Protein AF-A0A7X3ZA97-F1 (afdb_monomer)

Radius of gyration: 34.45 Å; Cα contacts (8 Å, |Δi|>4): 112; chains: 1; bounding box: 88×49×76 Å

Mean predicted aligned error: 18.43 Å

Foldseek 3Di:
DDDDDDDDDDDDDDDDDDPPDPPPPPPPPPPPVDPVCPCVPDDDDDDDPDPDPPPPPPDPDPDDDDPPLPDQLQQAADAEQVVLVHDQAPAAAAALVVLLVVLLPDPQCPPPDPVVVVNLLCVLRYGHNGYNCSSPDCSNSVSSVVSCVSVVNDD

Structure (mmCIF, N/CA/C/O backbone):
data_AF-A0A7X3ZA97-F1
#
_entry.id   AF-A0A7X3ZA97-F1
#
loop_
_atom_site.group_PDB
_atom_site.id
_atom_site.type_symbol
_atom_site.label_atom_id
_atom_site.label_alt_id
_atom_site.label_comp_id
_atom_site.label_asym_id
_atom_site.label_entity_id
_atom_site.label_seq_id
_atom_site.pdbx_PDB_ins_code
_atom_site.Cartn_x
_atom_site.Cartn_y
_atom_site.Cartn_z
_atom_site.occupanc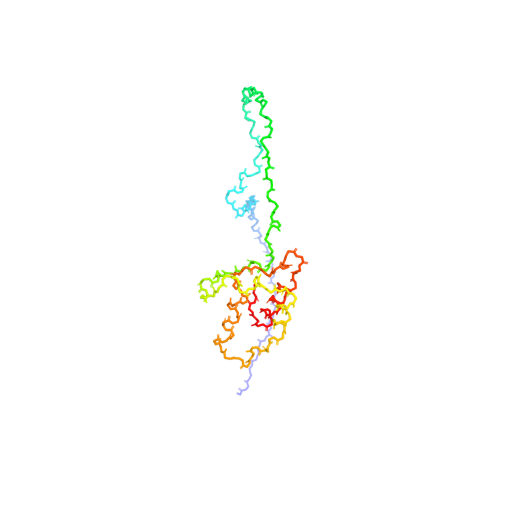y
_atom_site.B_iso_or_equiv
_atom_site.auth_seq_id
_atom_site.auth_comp_id
_atom_site.auth_asym_id
_atom_site.auth_atom_id
_atom_site.pdbx_PDB_model_num
ATOM 1 N N . MET A 1 1 ? -71.792 -23.989 12.583 1.00 36.97 1 MET A N 1
ATOM 2 C CA . MET A 1 1 ? -72.538 -25.248 12.773 1.00 36.97 1 MET A CA 1
ATOM 3 C C . MET A 1 1 ? -72.832 -25.825 11.391 1.00 36.97 1 MET A C 1
ATOM 5 O O . MET A 1 1 ? -73.503 -25.159 10.625 1.00 36.97 1 MET A O 1
ATOM 9 N N . ALA A 1 2 ? -72.214 -26.975 11.093 1.00 36.38 2 ALA A N 1
ATOM 10 C CA . ALA A 1 2 ? -72.459 -27.941 10.005 1.00 36.38 2 ALA A CA 1
ATOM 11 C C . ALA A 1 2 ? -72.534 -27.490 8.517 1.00 36.38 2 ALA A C 1
ATOM 13 O O . ALA A 1 2 ? -73.544 -26.994 8.039 1.00 36.38 2 ALA A O 1
ATOM 14 N N . ALA A 1 3 ? -71.425 -27.770 7.818 1.00 40.03 3 ALA A N 1
ATOM 15 C CA . ALA A 1 3 ? -71.245 -28.394 6.494 1.00 40.03 3 ALA A CA 1
ATOM 16 C C . ALA A 1 3 ? -72.398 -28.481 5.466 1.00 40.03 3 ALA A C 1
ATOM 18 O O . ALA A 1 3 ? -73.453 -29.036 5.749 1.00 40.03 3 ALA A O 1
ATOM 19 N N . SER A 1 4 ? -72.074 -28.182 4.199 1.00 37.44 4 SER A N 1
ATOM 20 C CA . SER A 1 4 ? -72.350 -29.115 3.093 1.00 37.44 4 SER A CA 1
ATOM 21 C C . SER A 1 4 ? -71.433 -28.843 1.895 1.00 37.44 4 SER A C 1
ATOM 23 O O . SER A 1 4 ? -71.365 -27.730 1.378 1.00 37.44 4 SER A O 1
ATOM 25 N N . SER A 1 5 ? -70.690 -29.867 1.495 1.00 40.91 5 SER A N 1
ATOM 26 C CA . SER A 1 5 ? -69.798 -29.927 0.341 1.00 40.91 5 SER A CA 1
ATOM 27 C C . SER A 1 5 ? -70.496 -30.644 -0.817 1.00 40.91 5 SER A C 1
ATOM 29 O O . SER A 1 5 ? -71.177 -31.643 -0.609 1.00 40.91 5 SER A O 1
ATOM 31 N N . ALA A 1 6 ? -70.270 -30.193 -2.052 1.00 45.94 6 ALA A N 1
ATOM 32 C CA . ALA A 1 6 ? -70.580 -30.982 -3.241 1.00 45.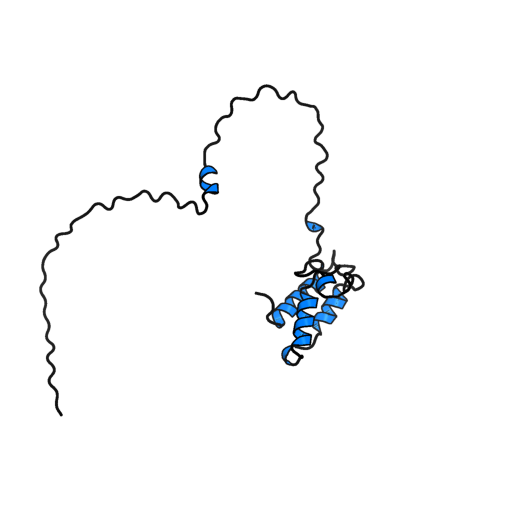94 6 ALA A CA 1
ATOM 33 C C . ALA A 1 6 ? -69.467 -30.817 -4.282 1.00 45.94 6 ALA A C 1
ATOM 35 O O . ALA A 1 6 ? -69.255 -29.742 -4.838 1.00 45.94 6 ALA A O 1
ATOM 36 N N . PHE A 1 7 ? -68.741 -31.908 -4.513 1.00 45.84 7 PHE A N 1
ATOM 37 C CA . PHE A 1 7 ? -67.692 -32.065 -5.512 1.00 45.84 7 PHE A CA 1
ATOM 38 C C . PHE A 1 7 ? -68.083 -33.262 -6.387 1.00 45.84 7 PHE A C 1
ATOM 40 O O . PHE A 1 7 ? -68.127 -34.374 -5.872 1.00 45.84 7 PHE A O 1
ATOM 47 N N . MET A 1 8 ? -68.373 -33.061 -7.677 1.00 37.06 8 MET A N 1
ATOM 48 C CA . MET A 1 8 ? -68.452 -34.119 -8.709 1.00 37.06 8 MET A CA 1
ATOM 49 C C . MET A 1 8 ? -68.597 -33.420 -10.081 1.00 37.06 8 MET A C 1
ATOM 51 O O . MET A 1 8 ? -69.624 -32.809 -10.343 1.00 37.06 8 MET A O 1
ATOM 55 N N . LYS A 1 9 ? -67.521 -33.159 -10.834 1.00 40.62 9 LYS A N 1
ATOM 56 C CA . LYS A 1 9 ? -66.803 -34.010 -11.812 1.00 40.62 9 LYS A CA 1
ATOM 57 C C . LYS A 1 9 ? -67.593 -34.424 -13.073 1.00 40.62 9 LYS A C 1
ATOM 59 O O . LYS A 1 9 ? -68.712 -34.904 -12.977 1.00 40.62 9 LYS A O 1
ATOM 64 N N . LEU A 1 10 ? -66.832 -34.402 -14.182 1.00 44.69 10 LEU A N 1
ATOM 65 C CA . LEU A 1 10 ? -66.964 -35.049 -15.507 1.00 44.69 10 LEU A CA 1
ATOM 66 C C . LEU A 1 10 ? -67.571 -34.186 -16.632 1.00 44.69 10 LEU A C 1
ATOM 68 O O . LEU A 1 10 ? -68.754 -33.890 -16.615 1.00 44.69 10 LEU A O 1
ATOM 72 N N . ALA A 1 11 ? -66.788 -33.621 -17.562 1.00 45.78 11 ALA A N 1
ATOM 73 C CA . ALA A 1 11 ? -65.852 -34.189 -18.562 1.00 45.78 11 ALA A CA 1
ATOM 74 C C . ALA A 1 11 ? -66.540 -34.680 -19.850 1.00 45.78 11 ALA A C 1
ATOM 76 O O . ALA A 1 11 ? -67.370 -35.583 -19.786 1.00 45.78 11 ALA A O 1
ATOM 77 N N . ARG A 1 12 ? -66.111 -34.092 -20.987 1.00 47.72 12 ARG A N 1
ATOM 78 C CA . ARG A 1 12 ? -66.198 -34.488 -22.422 1.00 47.72 12 ARG A CA 1
ATOM 79 C C . ARG A 1 12 ? -66.337 -33.184 -23.235 1.00 47.72 12 ARG A C 1
ATOM 81 O O . ARG A 1 12 ? -67.327 -32.498 -23.061 1.00 47.72 12 ARG A O 1
ATOM 88 N N . GLY A 1 13 ? -65.409 -32.678 -24.045 1.00 45.53 13 GLY A N 1
ATOM 89 C CA . GLY A 1 13 ? -64.349 -33.283 -24.846 1.00 45.53 13 GLY A CA 1
ATOM 90 C C . GLY A 1 13 ? -64.824 -33.424 -26.296 1.00 45.53 13 GLY A C 1
ATOM 91 O O . GLY A 1 13 ? -65.489 -34.418 -26.549 1.00 45.53 13 GLY A O 1
ATOM 92 N N . LEU A 1 14 ? -64.497 -32.478 -27.204 1.00 53.69 14 LEU A N 1
ATOM 93 C CA . LEU A 1 14 ? -64.184 -32.749 -28.627 1.00 53.69 14 LEU A CA 1
ATOM 94 C C . LEU A 1 14 ? -63.703 -31.508 -29.433 1.00 53.69 14 LEU A C 1
ATOM 96 O O . LEU A 1 14 ? -64.350 -30.470 -29.435 1.00 53.69 14 LEU A O 1
ATOM 100 N N . PHE A 1 15 ? -62.604 -31.729 -30.165 1.00 54.91 15 PHE A N 1
ATOM 101 C CA . PHE A 1 15 ? -62.151 -31.178 -31.460 1.00 54.91 15 PHE A CA 1
ATOM 102 C C . PHE A 1 15 ? -61.791 -29.692 -31.693 1.00 54.91 15 PHE A C 1
ATOM 104 O O . PHE A 1 15 ? -62.606 -28.842 -32.028 1.00 54.91 15 PHE A O 1
ATOM 111 N N . VAL A 1 16 ? -60.470 -29.484 -31.652 1.00 53.53 16 VAL A N 1
ATOM 112 C CA . VAL A 1 16 ? -59.574 -28.743 -32.563 1.00 53.53 16 VAL A CA 1
ATOM 113 C C . VAL A 1 16 ? -60.185 -28.152 -33.849 1.00 53.53 16 VAL A C 1
ATOM 115 O O . VAL A 1 16 ? -60.616 -28.883 -34.737 1.00 53.53 16 VAL A O 1
ATOM 118 N N . ALA A 1 17 ? -59.991 -26.842 -34.025 1.00 54.25 17 ALA A N 1
ATOM 119 C CA . ALA A 1 17 ? -59.641 -26.242 -35.313 1.00 54.25 17 ALA A CA 1
ATOM 120 C C . ALA A 1 17 ? -58.426 -25.323 -35.096 1.00 54.25 17 ALA A C 1
ATOM 122 O O . ALA A 1 17 ? -58.546 -24.163 -34.706 1.00 54.25 17 ALA A O 1
ATOM 123 N N . GLN A 1 18 ? -57.237 -25.900 -35.278 1.00 56.81 18 GLN A N 1
ATOM 124 C CA . GLN A 1 18 ? -55.971 -25.180 -35.372 1.00 56.81 18 GLN A CA 1
ATOM 125 C C . GLN A 1 18 ? -56.022 -24.264 -36.597 1.00 56.81 18 GLN A C 1
ATOM 127 O O . GLN A 1 18 ? -55.948 -24.737 -37.729 1.00 56.81 18 GLN A O 1
ATOM 132 N N . PHE A 1 19 ? -56.100 -22.953 -36.382 1.00 57.94 19 PHE A N 1
ATOM 133 C CA . PHE A 1 19 ? -55.626 -22.011 -37.387 1.00 57.94 19 PHE A CA 1
ATOM 134 C C . PHE A 1 19 ? -54.097 -21.989 -37.310 1.00 57.94 19 PHE A C 1
ATOM 136 O O . PHE A 1 19 ? -53.505 -21.320 -36.465 1.00 57.94 19 PHE A O 1
ATOM 143 N N . LEU A 1 20 ? -53.466 -22.777 -38.182 1.00 57.53 20 LEU A N 1
ATOM 144 C CA . LEU A 1 20 ? -52.064 -22.626 -38.561 1.00 57.53 20 LEU A CA 1
ATOM 145 C C . LEU A 1 20 ? -51.917 -21.287 -39.292 1.00 57.53 20 LEU A C 1
ATOM 147 O O . LEU A 1 20 ? -52.031 -21.211 -40.512 1.00 57.53 20 LEU A O 1
ATOM 151 N N . LEU A 1 21 ? -51.689 -20.217 -38.535 1.00 61.28 21 LEU A N 1
ATOM 152 C CA . LEU A 1 21 ? -51.039 -19.036 -39.084 1.00 61.28 21 LEU A CA 1
ATOM 153 C C . LEU A 1 21 ? -49.572 -19.423 -39.309 1.00 61.28 21 LEU A C 1
ATOM 155 O O . LEU A 1 21 ? -48.922 -19.851 -38.351 1.00 61.28 21 LEU A O 1
ATOM 159 N N . PRO A 1 22 ? -49.034 -19.327 -40.536 1.00 55.38 22 PRO A N 1
ATOM 160 C CA . PRO A 1 22 ? -47.604 -19.472 -40.723 1.00 55.38 22 PRO A CA 1
ATOM 161 C C . PRO A 1 22 ? -46.943 -18.362 -39.909 1.00 55.38 22 PRO A C 1
ATOM 163 O O . PRO A 1 22 ? -47.140 -17.178 -40.184 1.00 55.38 22 PRO A O 1
ATOM 166 N N . ALA A 1 23 ? -46.192 -18.744 -38.876 1.00 62.47 23 ALA A N 1
ATOM 167 C CA . ALA A 1 23 ? -45.226 -17.844 -38.280 1.00 62.47 23 ALA A CA 1
ATOM 168 C C . ALA A 1 23 ? -44.299 -17.431 -39.423 1.00 62.47 23 ALA A C 1
ATOM 170 O O . ALA A 1 23 ? -43.570 -18.263 -39.966 1.00 62.47 23 ALA A O 1
ATOM 171 N N . ALA A 1 24 ? -44.392 -16.174 -39.852 1.00 58.53 24 ALA A N 1
ATOM 172 C CA . ALA A 1 24 ? -43.340 -15.588 -40.649 1.00 58.53 24 ALA A CA 1
ATOM 173 C C . ALA A 1 24 ? -42.091 -15.670 -39.772 1.00 58.53 24 ALA A C 1
ATOM 175 O O . ALA A 1 24 ? -41.973 -14.958 -38.776 1.00 58.53 24 ALA A O 1
ATOM 176 N N . TRP A 1 25 ? -41.208 -16.611 -40.094 1.00 53.22 25 TRP A N 1
ATOM 177 C CA . TRP A 1 25 ? -39.852 -16.608 -39.585 1.00 53.22 25 TRP A CA 1
ATOM 178 C C . TRP A 1 25 ? -39.224 -15.350 -40.170 1.00 53.22 25 TRP A C 1
ATOM 180 O O . TRP A 1 25 ? -38.737 -15.353 -41.299 1.00 53.22 25 TRP A O 1
ATOM 190 N N . ALA A 1 26 ? -39.317 -14.243 -39.434 1.00 58.78 26 ALA A N 1
ATOM 191 C CA . ALA A 1 26 ? -38.356 -13.176 -39.599 1.00 58.78 26 ALA A CA 1
ATOM 192 C C . ALA A 1 26 ? -37.004 -13.856 -39.395 1.00 58.78 26 ALA A C 1
ATOM 194 O O . ALA A 1 26 ? -36.760 -14.447 -38.343 1.00 58.78 26 ALA A O 1
ATOM 195 N N . SER A 1 27 ? -36.195 -13.897 -40.450 1.00 58.78 27 SER A N 1
ATOM 196 C CA . SER A 1 27 ? -34.816 -14.343 -40.353 1.00 58.78 27 SER A CA 1
ATOM 197 C C . SER A 1 27 ? -34.184 -13.566 -39.208 1.00 58.78 27 SER A C 1
ATOM 199 O O . SER A 1 27 ? -34.107 -12.339 -39.280 1.00 58.78 27 SER A O 1
ATOM 201 N N . ASP A 1 28 ? -33.817 -14.291 -38.157 1.00 58.88 28 ASP A N 1
ATOM 202 C CA . ASP A 1 28 ? -33.084 -13.807 -36.998 1.00 58.88 28 ASP A CA 1
ATOM 203 C C . ASP A 1 28 ? -31.715 -13.343 -37.504 1.00 58.88 28 ASP A C 1
ATOM 205 O O . ASP A 1 28 ? -30.745 -14.100 -37.567 1.00 58.88 28 ASP A O 1
ATOM 209 N N . GLN A 1 29 ? -31.675 -12.122 -38.038 1.00 61.88 29 GLN A N 1
ATOM 210 C CA . GLN A 1 29 ? -30.424 -11.466 -38.352 1.00 61.88 29 GLN A CA 1
ATOM 211 C C . GLN A 1 29 ? -29.710 -11.353 -37.007 1.00 61.88 29 GLN A C 1
ATOM 213 O O . GLN A 1 29 ? -30.324 -10.835 -36.069 1.00 61.88 29 GLN A O 1
ATOM 218 N N . PRO A 1 30 ? -28.478 -11.882 -36.868 1.00 66.00 30 PRO A N 1
ATOM 219 C CA . PRO A 1 30 ? -27.805 -11.877 -35.583 1.00 66.00 30 PRO A CA 1
ATOM 220 C C . PRO A 1 30 ? -27.822 -10.443 -35.072 1.00 66.00 30 PRO A C 1
ATOM 222 O O . PRO A 1 30 ? -27.420 -9.529 -35.795 1.00 66.00 30 PRO A O 1
ATOM 225 N N . LEU A 1 31 ? -28.348 -10.249 -33.861 1.00 62.06 31 LEU A N 1
ATOM 226 C CA . LEU A 1 31 ? -28.254 -8.981 -33.156 1.00 62.06 31 LEU A CA 1
ATOM 227 C C . LEU A 1 31 ? -26.760 -8.720 -32.960 1.00 62.06 31 LEU A C 1
ATOM 229 O O . LEU A 1 31 ? -26.169 -9.170 -31.978 1.00 62.06 31 LEU A O 1
ATOM 233 N N . SER A 1 32 ? -26.123 -8.064 -33.932 1.00 67.38 32 SER A N 1
ATOM 234 C CA . SER A 1 32 ? -24.786 -7.514 -33.769 1.00 67.38 32 SER A CA 1
ATOM 235 C C . SER A 1 32 ? -24.891 -6.606 -32.560 1.00 67.38 32 SER A C 1
ATOM 237 O O . SER A 1 32 ? -25.524 -5.558 -32.624 1.00 67.38 32 SER A O 1
ATOM 239 N N . ALA A 1 33 ? -24.333 -7.048 -31.432 1.00 63.25 33 ALA A N 1
ATOM 240 C CA . ALA A 1 33 ? -24.510 -6.394 -30.140 1.00 63.25 33 ALA A CA 1
ATOM 241 C C . ALA A 1 33 ? -23.987 -4.946 -30.125 1.00 63.25 33 ALA A C 1
ATOM 243 O O . ALA A 1 33 ? -24.168 -4.243 -29.134 1.00 63.25 33 ALA A O 1
ATOM 244 N N . ILE A 1 34 ? -23.334 -4.497 -31.207 1.00 67.19 34 ILE A N 1
ATOM 245 C CA . ILE A 1 34 ? -22.889 -3.125 -31.388 1.00 67.19 34 ILE A CA 1
ATOM 246 C C . ILE A 1 34 ? -22.917 -2.739 -32.877 1.00 67.19 34 ILE A C 1
ATOM 248 O O . ILE A 1 34 ? -22.354 -3.448 -33.714 1.00 67.19 34 ILE A O 1
ATOM 252 N N . ASP A 1 35 ? -23.511 -1.582 -33.195 1.00 66.00 35 ASP A N 1
ATOM 253 C CA . ASP A 1 35 ? -23.710 -1.082 -34.569 1.00 66.00 35 ASP A CA 1
ATOM 254 C C .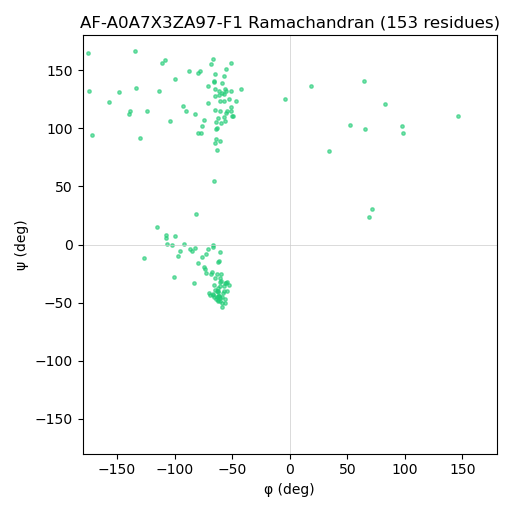 ASP A 1 35 ? -22.415 -0.993 -35.394 1.00 66.00 35 ASP A C 1
ATOM 256 O O . ASP A 1 35 ? -22.425 -1.231 -36.603 1.00 66.00 35 ASP A O 1
ATOM 260 N N . TRP A 1 36 ? -21.280 -0.691 -34.755 1.00 71.88 36 TRP A N 1
ATOM 261 C CA . TRP A 1 36 ? -19.994 -0.546 -35.444 1.00 71.88 36 TRP A CA 1
ATOM 262 C C . TRP A 1 36 ? -19.381 -1.881 -35.895 1.00 71.88 36 TRP A C 1
ATOM 264 O O . TRP A 1 36 ? -18.576 -1.886 -36.825 1.00 71.88 36 TRP A O 1
ATOM 274 N N . LEU A 1 37 ? -19.777 -3.011 -35.292 1.00 66.06 37 LEU A N 1
ATOM 275 C CA . LEU A 1 37 ? -19.267 -4.339 -35.659 1.00 66.06 37 LEU A CA 1
ATOM 276 C C . LEU A 1 37 ? -19.950 -4.910 -36.910 1.00 66.06 37 LEU A C 1
ATOM 278 O O . LEU A 1 37 ? -19.455 -5.855 -37.523 1.00 66.06 37 LEU A O 1
ATOM 282 N N . SER A 1 38 ? -21.088 -4.335 -37.306 1.00 67.81 38 SER A N 1
ATOM 283 C CA . SER A 1 38 ? -21.904 -4.824 -38.421 1.00 67.81 38 SER A CA 1
ATOM 284 C C . SER A 1 38 ? -21.179 -4.772 -39.769 1.00 67.81 38 SER A C 1
ATOM 286 O O . SER A 1 38 ? -21.471 -5.572 -40.652 1.00 67.81 38 SER A O 1
ATOM 288 N N . ASN A 1 39 ? -20.193 -3.881 -39.916 1.00 65.62 39 ASN A N 1
ATOM 289 C CA . ASN A 1 39 ? -19.405 -3.739 -41.143 1.00 65.62 39 ASN A CA 1
ATOM 290 C C . ASN A 1 39 ? -18.085 -4.530 -41.120 1.00 65.62 39 ASN A C 1
ATOM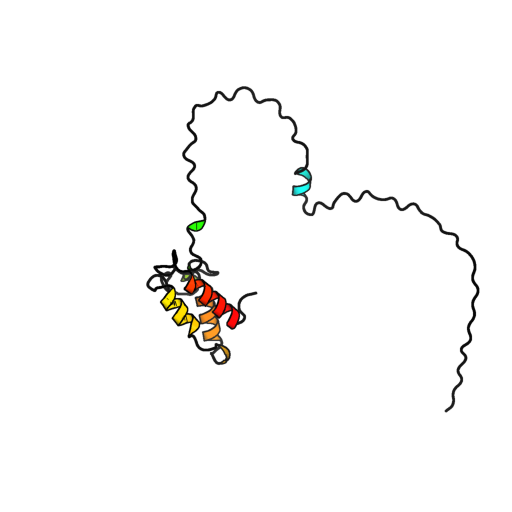 292 O O . ASN A 1 39 ? -17.389 -4.581 -42.130 1.00 65.62 39 ASN A O 1
ATOM 296 N N . SER A 1 40 ? -17.726 -5.163 -39.997 1.00 65.31 40 SER A N 1
ATOM 297 C CA . SER A 1 40 ? -16.427 -5.835 -39.829 1.00 65.31 40 SER A CA 1
ATOM 298 C C . SER A 1 40 ? -16.320 -7.186 -40.545 1.00 65.31 40 SER A C 1
ATOM 300 O O . SER A 1 40 ? -15.226 -7.731 -40.644 1.00 65.31 40 SER A O 1
ATOM 302 N N . VAL A 1 41 ? -17.435 -7.728 -41.049 1.00 65.50 41 VAL A N 1
ATOM 303 C CA . VAL A 1 41 ? -17.484 -9.020 -41.765 1.00 65.50 41 VAL A CA 1
ATOM 304 C C . VAL A 1 41 ? -17.706 -8.842 -43.273 1.00 65.50 41 VAL A C 1
ATOM 306 O O . VAL A 1 41 ? -17.890 -9.820 -43.997 1.00 65.50 41 VAL A O 1
ATOM 309 N N . ALA A 1 42 ? -17.710 -7.601 -43.770 1.00 71.38 42 ALA A N 1
ATOM 310 C CA . ALA A 1 42 ? -17.802 -7.356 -45.201 1.00 71.38 42 ALA A CA 1
ATOM 311 C C . ALA A 1 42 ? -16.539 -7.900 -45.901 1.00 71.38 42 ALA A C 1
ATOM 313 O O . ALA A 1 42 ? -15.427 -7.652 -45.427 1.00 71.38 42 ALA A O 1
ATOM 314 N N . PRO A 1 43 ? -16.676 -8.640 -47.017 1.00 69.81 43 PRO A N 1
ATOM 315 C CA . PRO A 1 43 ? -15.521 -9.040 -47.807 1.00 69.81 43 PRO A CA 1
ATOM 316 C C . PRO A 1 43 ? -14.773 -7.780 -48.270 1.00 69.81 43 PRO A C 1
ATOM 318 O O . PRO A 1 43 ? -15.427 -6.800 -48.644 1.00 69.81 43 PRO A O 1
ATOM 321 N N . PRO A 1 44 ? -13.428 -7.777 -48.243 1.00 67.19 44 PRO A N 1
ATOM 322 C CA . PRO A 1 44 ? -12.653 -6.604 -48.618 1.00 67.19 44 PRO A CA 1
ATOM 323 C C . PRO A 1 44 ? -13.029 -6.186 -50.041 1.00 67.19 44 PRO A C 1
ATOM 325 O O . PRO A 1 44 ? -12.952 -6.987 -50.976 1.00 67.19 44 PRO A O 1
ATOM 328 N N . GLN A 1 45 ? -13.470 -4.938 -50.206 1.00 68.69 45 GLN A N 1
ATOM 329 C CA . GLN A 1 45 ? -13.651 -4.370 -51.536 1.00 68.69 45 GLN A CA 1
ATOM 330 C C . GLN A 1 45 ? -12.272 -4.270 -52.187 1.00 68.69 45 GLN A C 1
ATOM 332 O O . GLN A 1 45 ? -11.340 -3.733 -51.592 1.00 68.69 45 GLN A O 1
ATOM 337 N N . ALA A 1 46 ? -12.134 -4.812 -53.397 1.00 67.56 46 ALA A N 1
ATOM 338 C CA . ALA A 1 46 ? -10.915 -4.652 -54.173 1.00 67.56 46 ALA A CA 1
ATOM 339 C C . ALA A 1 46 ? -10.748 -3.165 -54.513 1.00 67.56 46 ALA A C 1
ATOM 341 O O . ALA A 1 46 ? -11.471 -2.630 -55.356 1.00 67.56 46 ALA A O 1
ATOM 342 N N . GLU A 1 47 ? -9.823 -2.491 -53.832 1.00 69.81 47 GLU A N 1
ATOM 343 C CA . GLU A 1 47 ? -9.399 -1.156 -54.230 1.00 69.81 47 GLU A CA 1
ATOM 344 C C . GLU A 1 47 ? -8.676 -1.240 -55.584 1.00 69.81 47 GLU A C 1
ATOM 346 O O . GLU A 1 47 ? -7.931 -2.197 -55.830 1.00 69.81 47 GLU A O 1
ATOM 351 N N . PRO A 1 48 ? -8.885 -0.276 -56.498 1.00 63.62 48 PRO A N 1
ATOM 352 C CA . PRO A 1 48 ? -8.069 -0.192 -57.698 1.00 63.62 48 PRO A CA 1
ATOM 353 C C . PRO A 1 48 ? -6.608 -0.037 -57.273 1.00 63.62 48 PRO A C 1
ATOM 355 O O . PRO A 1 48 ? -6.302 0.804 -56.430 1.00 63.62 48 PRO A O 1
ATOM 358 N N . ALA A 1 49 ? -5.725 -0.860 -57.848 1.00 65.56 49 ALA A N 1
ATOM 359 C CA . ALA A 1 49 ? -4.301 -0.842 -57.541 1.00 65.56 49 ALA A CA 1
ATOM 360 C C . ALA A 1 49 ? -3.774 0.597 -57.629 1.00 65.56 49 ALA A C 1
ATOM 362 O O . ALA A 1 49 ? -3.724 1.189 -58.710 1.00 65.56 49 ALA A O 1
ATOM 363 N N . GLN A 1 50 ? -3.428 1.177 -56.480 1.00 59.34 50 GLN A N 1
ATOM 364 C CA . GLN A 1 50 ? -2.725 2.446 -56.455 1.00 59.34 50 GLN A CA 1
ATOM 365 C C . GLN A 1 50 ? -1.361 2.211 -57.098 1.00 59.34 50 GLN A C 1
ATOM 367 O O . GLN A 1 50 ? -0.566 1.396 -56.632 1.00 59.34 50 GLN A O 1
ATOM 372 N N . ASN A 1 51 ? -1.155 2.885 -58.227 1.00 57.38 51 ASN A N 1
ATOM 373 C CA . ASN A 1 51 ? 0.048 2.785 -59.034 1.00 57.38 51 ASN A CA 1
ATOM 374 C C . ASN A 1 51 ? 1.300 3.083 -58.197 1.00 57.38 51 ASN A C 1
ATOM 376 O O . ASN A 1 51 ? 1.347 4.087 -57.488 1.00 57.38 51 ASN A O 1
ATOM 380 N N . ASP A 1 52 ? 2.289 2.202 -58.341 1.00 57.84 52 ASP A N 1
ATOM 381 C CA . ASP A 1 52 ? 3.715 2.377 -58.075 1.00 57.84 52 ASP A CA 1
ATOM 382 C C . ASP A 1 52 ? 4.080 3.299 -56.907 1.00 57.84 52 ASP A C 1
ATOM 384 O O . ASP A 1 52 ? 4.571 4.420 -57.074 1.00 57.84 52 ASP A O 1
ATOM 388 N N . VAL A 1 53 ? 3.995 2.755 -55.692 1.00 54.50 53 VAL A N 1
ATOM 389 C CA . VAL A 1 53 ? 4.970 3.144 -54.674 1.00 54.50 53 VAL A CA 1
ATOM 390 C C . VAL A 1 53 ? 6.343 2.702 -55.174 1.00 54.50 53 VAL A C 1
ATOM 392 O O . VAL A 1 53 ? 6.716 1.534 -55.093 1.00 54.50 53 VAL A O 1
ATOM 395 N N . THR A 1 54 ? 7.111 3.650 -55.720 1.00 58.88 54 THR A N 1
ATOM 396 C CA . THR A 1 54 ? 8.569 3.500 -55.804 1.00 58.88 54 THR A CA 1
ATOM 397 C C . THR A 1 54 ? 9.016 3.025 -54.424 1.00 58.88 54 THR A C 1
ATOM 399 O O . THR A 1 54 ? 8.671 3.704 -53.452 1.00 58.88 54 THR A O 1
ATOM 402 N N . PRO A 1 55 ? 9.715 1.883 -54.283 1.00 54.12 55 PRO A N 1
ATOM 403 C CA . PRO A 1 55 ? 10.202 1.484 -52.981 1.00 54.12 55 PRO A CA 1
ATOM 404 C C . PRO A 1 55 ? 11.206 2.556 -52.577 1.00 54.12 55 PRO A C 1
ATOM 406 O O . PRO A 1 55 ? 12.347 2.565 -53.038 1.00 54.12 55 PRO A O 1
ATOM 409 N N . LEU A 1 56 ? 10.777 3.509 -51.744 1.00 57.44 56 LEU A N 1
ATOM 410 C CA . LEU A 1 56 ? 11.725 4.242 -50.937 1.00 57.44 56 LEU A CA 1
ATOM 411 C C . LEU A 1 56 ? 12.457 3.135 -50.195 1.00 57.44 56 LEU A C 1
ATOM 413 O O . LEU A 1 56 ? 11.863 2.433 -49.378 1.00 57.44 56 LEU A O 1
ATOM 41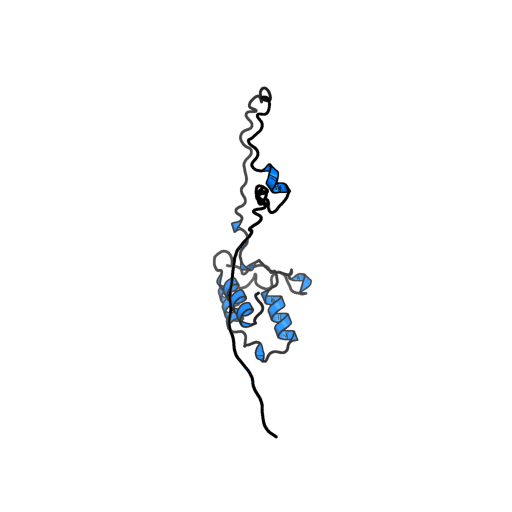7 N N . ALA A 1 57 ? 13.739 2.969 -50.498 1.00 58.38 57 ALA A N 1
ATOM 418 C CA . ALA A 1 57 ? 14.675 2.274 -49.637 1.00 58.38 57 ALA A CA 1
ATOM 419 C C . ALA A 1 57 ? 14.840 3.090 -48.340 1.00 58.38 57 ALA A C 1
ATOM 421 O O . ALA A 1 57 ? 15.932 3.510 -47.974 1.00 58.38 57 ALA A O 1
ATOM 422 N N . ALA A 1 58 ? 13.730 3.388 -47.669 1.00 61.91 58 ALA A N 1
ATOM 423 C CA . ALA A 1 58 ? 13.708 3.743 -46.279 1.00 61.91 58 ALA A CA 1
ATOM 424 C C . ALA A 1 58 ? 13.900 2.410 -45.569 1.00 61.91 58 ALA A C 1
ATOM 426 O O . ALA A 1 58 ? 12.996 1.575 -45.514 1.00 61.91 58 ALA A O 1
ATOM 427 N N . LEU A 1 59 ? 15.126 2.188 -45.097 1.00 65.50 59 LEU A N 1
ATOM 428 C CA . LEU A 1 59 ? 15.379 1.203 -44.055 1.00 65.50 59 LEU A CA 1
ATOM 429 C C . LEU A 1 59 ? 14.255 1.349 -43.018 1.00 65.50 59 LEU A C 1
ATOM 431 O O . LEU A 1 59 ? 13.931 2.496 -42.684 1.00 65.50 59 LEU A O 1
ATOM 435 N N . PRO A 1 60 ? 13.627 0.253 -42.554 1.00 63.75 60 PRO A N 1
ATOM 436 C CA . PRO A 1 60 ? 12.601 0.359 -41.531 1.00 63.75 60 PRO A CA 1
ATOM 437 C C . PRO A 1 60 ? 13.176 1.193 -40.388 1.00 63.75 60 PRO A C 1
ATOM 439 O O . PRO A 1 60 ? 14.220 0.854 -39.830 1.00 63.75 60 PRO A O 1
ATOM 442 N N . SER A 1 61 ? 12.540 2.334 -40.118 1.00 67.00 61 SER A N 1
ATOM 443 C CA . SER A 1 61 ? 12.853 3.148 -38.952 1.00 67.00 61 SER A CA 1
ATOM 444 C C . SER A 1 61 ? 12.830 2.233 -37.739 1.00 67.00 61 SER A C 1
ATOM 446 O O . SER A 1 61 ? 11.903 1.432 -37.608 1.00 67.00 61 SER A O 1
ATOM 448 N N . GLU A 1 62 ? 13.857 2.327 -36.901 1.00 66.94 62 GLU A N 1
ATOM 449 C CA . GLU A 1 62 ? 14.010 1.494 -35.714 1.00 66.94 62 GLU A CA 1
ATOM 450 C C . GLU A 1 62 ? 12.703 1.493 -34.908 1.00 66.94 62 GLU A C 1
ATOM 452 O O . GLU A 1 62 ? 12.268 2.519 -34.381 1.00 66.94 62 GLU A O 1
ATOM 457 N N . ILE A 1 63 ? 12.022 0.345 -34.888 1.00 71.12 63 ILE A N 1
ATOM 458 C CA . ILE A 1 63 ? 10.794 0.166 -34.120 1.00 71.12 63 ILE A CA 1
ATOM 459 C C . ILE A 1 63 ? 11.232 -0.068 -32.678 1.00 71.12 63 ILE A C 1
ATOM 461 O O . ILE A 1 63 ? 11.583 -1.183 -32.296 1.00 71.12 63 ILE A O 1
ATOM 465 N N . ALA A 1 64 ? 11.237 0.996 -31.878 1.00 67.31 64 ALA A N 1
ATOM 466 C CA . ALA A 1 64 ? 11.459 0.889 -30.446 1.00 67.31 64 ALA A CA 1
ATOM 467 C C . ALA A 1 64 ? 10.199 0.311 -29.783 1.00 67.31 64 ALA A C 1
ATOM 469 O O . ALA A 1 64 ? 9.171 0.981 -29.678 1.00 67.31 64 ALA A O 1
ATOM 470 N N . VAL A 1 65 ? 10.272 -0.947 -29.345 1.00 69.00 65 VAL A N 1
ATOM 471 C CA . VAL A 1 65 ? 9.247 -1.558 -28.493 1.00 69.00 65 VAL A CA 1
ATOM 472 C C . VAL A 1 65 ? 9.642 -1.295 -27.047 1.00 69.00 65 VAL A C 1
ATOM 474 O O . VAL A 1 65 ? 10.673 -1.784 -26.590 1.00 69.00 65 VAL A O 1
ATOM 477 N N . LEU A 1 66 ? 8.831 -0.520 -26.326 1.00 58.81 66 LEU A N 1
ATOM 478 C CA . LEU A 1 66 ? 8.927 -0.468 -24.872 1.00 58.81 66 LEU A CA 1
ATOM 479 C C . LEU A 1 66 ? 8.148 -1.677 -24.330 1.00 58.81 66 LEU A C 1
ATOM 481 O O . LEU A 1 66 ? 6.929 -1.718 -24.522 1.00 58.81 66 LEU A O 1
ATOM 485 N N . PRO A 1 67 ? 8.803 -2.677 -23.711 1.00 62.97 67 PRO A N 1
ATOM 486 C CA . PRO A 1 67 ? 8.077 -3.747 -23.044 1.00 62.97 67 PRO A CA 1
ATOM 487 C C . PRO A 1 67 ? 7.134 -3.133 -22.005 1.00 62.97 67 PRO A C 1
ATOM 489 O O . PRO A 1 67 ? 7.523 -2.245 -21.244 1.00 62.97 67 PRO A O 1
ATOM 492 N N . LEU A 1 68 ? 5.884 -3.602 -21.978 1.00 59.03 68 LEU A N 1
ATOM 493 C CA . LEU A 1 68 ? 4.888 -3.175 -20.985 1.00 59.03 68 LEU A CA 1
ATOM 494 C C . LEU A 1 68 ? 5.322 -3.519 -19.543 1.00 59.03 68 LEU A C 1
ATOM 496 O O . LEU A 1 68 ? 4.771 -2.985 -18.584 1.00 59.03 68 LEU A O 1
ATOM 500 N N . ASP A 1 69 ? 6.336 -4.376 -19.417 1.00 55.19 69 ASP A N 1
ATOM 501 C CA . ASP A 1 69 ? 6.894 -4.967 -18.198 1.00 55.19 69 ASP A CA 1
ATOM 502 C C . ASP A 1 69 ? 7.594 -3.960 -17.265 1.00 55.19 69 ASP A C 1
ATOM 504 O O . ASP A 1 69 ? 8.075 -4.328 -16.197 1.00 55.19 69 ASP A O 1
ATOM 508 N N . GLY A 1 70 ? 7.667 -2.680 -17.642 1.00 55.81 70 GLY A N 1
ATOM 509 C CA . GLY A 1 70 ? 8.325 -1.643 -16.841 1.00 55.81 70 GLY A CA 1
ATOM 510 C C . GLY A 1 70 ? 7.567 -1.218 -15.580 1.00 55.81 70 GLY A C 1
ATOM 511 O O . GLY A 1 70 ? 8.108 -0.445 -14.791 1.00 55.81 70 GLY A O 1
ATOM 512 N N . ASN A 1 71 ? 6.327 -1.674 -15.379 1.00 63.69 71 ASN A N 1
ATOM 513 C CA . ASN A 1 71 ? 5.523 -1.259 -14.235 1.00 63.69 71 ASN A CA 1
ATOM 514 C C . ASN A 1 71 ? 5.472 -2.369 -13.179 1.00 63.69 71 ASN A C 1
ATOM 516 O O . ASN A 1 71 ? 4.784 -3.374 -13.348 1.00 63.69 71 ASN A O 1
ATOM 520 N N . THR A 1 72 ? 6.193 -2.179 -12.074 1.00 81.00 72 THR A N 1
ATOM 521 C CA . THR A 1 72 ? 6.153 -3.110 -10.943 1.00 81.00 72 THR A CA 1
ATOM 522 C C . THR A 1 72 ? 4.758 -3.087 -10.297 1.00 81.00 72 THR A C 1
ATOM 524 O O . THR A 1 72 ? 4.169 -2.007 -10.158 1.00 81.00 72 THR A O 1
ATOM 527 N N . PRO A 1 73 ? 4.197 -4.243 -9.890 1.00 87.19 73 PRO A N 1
ATOM 528 C CA . PRO A 1 73 ? 2.871 -4.308 -9.270 1.00 87.19 73 PRO A CA 1
ATOM 529 C C . PRO A 1 73 ? 2.726 -3.385 -8.055 1.00 87.19 73 PRO A C 1
ATOM 531 O O . PRO A 1 73 ? 1.668 -2.807 -7.831 1.00 87.19 73 PRO A O 1
ATOM 534 N N . ASP A 1 74 ? 3.804 -3.169 -7.303 1.00 89.06 74 ASP A N 1
ATOM 535 C CA . ASP A 1 74 ? 3.803 -2.289 -6.134 1.00 89.06 74 ASP A CA 1
ATOM 536 C C . ASP A 1 74 ? 3.612 -0.801 -6.449 1.00 89.06 74 ASP A C 1
ATOM 538 O O . ASP A 1 74 ? 3.134 -0.054 -5.591 1.00 89.06 74 ASP A O 1
ATOM 542 N N . GLY A 1 75 ? 3.936 -0.371 -7.672 1.00 87.12 75 GLY A N 1
ATOM 543 C CA . GLY A 1 75 ? 3.791 1.014 -8.124 1.00 87.12 75 GLY A CA 1
ATOM 544 C C . GLY A 1 75 ? 2.375 1.377 -8.580 1.00 87.12 75 GLY A C 1
ATOM 545 O O . GLY A 1 75 ? 2.123 2.525 -8.956 1.00 87.12 75 GLY A O 1
ATOM 546 N N . VAL A 1 76 ? 1.435 0.425 -8.584 1.00 89.38 76 VAL A N 1
ATOM 547 C CA . VAL A 1 76 ? 0.032 0.687 -8.934 1.00 89.38 76 VAL A CA 1
ATOM 548 C C . VAL A 1 76 ? -0.777 1.131 -7.713 1.00 89.38 76 VAL A C 1
ATOM 550 O O . VAL A 1 76 ? -0.519 0.745 -6.571 1.00 89.38 76 VAL A O 1
ATOM 553 N N . GLY A 1 77 ? -1.790 1.958 -7.961 1.00 90.62 77 GLY A N 1
ATOM 554 C CA . GLY A 1 77 ? -2.703 2.438 -6.931 1.00 90.62 77 GLY A CA 1
ATOM 555 C C . GLY A 1 77 ? -3.833 3.275 -7.519 1.00 90.62 77 GLY A C 1
ATOM 556 O O . GLY A 1 77 ? -3.767 3.705 -8.671 1.00 90.62 77 GLY A O 1
ATOM 557 N N . LEU A 1 78 ? -4.876 3.491 -6.723 1.00 92.50 78 LEU A N 1
ATOM 558 C CA . LEU A 1 78 ? -6.107 4.173 -7.129 1.00 92.50 78 LEU A CA 1
ATOM 559 C C . LEU A 1 78 ? -5.990 5.696 -7.056 1.00 92.50 78 LEU A C 1
ATOM 561 O O . LEU A 1 78 ? -6.606 6.405 -7.846 1.00 92.50 78 LEU A O 1
ATOM 565 N N . GLN A 1 79 ? -5.218 6.197 -6.091 1.00 94.12 79 GLN A N 1
ATOM 566 C CA . GLN A 1 79 ? -5.082 7.626 -5.821 1.00 94.12 79 GLN A CA 1
ATOM 567 C C . GLN A 1 79 ? -3.608 7.996 -5.647 1.00 94.12 79 GLN A C 1
ATOM 569 O O . GLN A 1 79 ? -2.892 7.277 -4.951 1.00 94.12 79 GLN A O 1
ATOM 574 N N . PRO A 1 80 ? -3.134 9.093 -6.258 1.00 94.94 80 PRO A N 1
ATOM 575 C CA . PRO A 1 80 ? -1.759 9.550 -6.088 1.00 94.94 80 PRO A CA 1
ATOM 576 C C . PRO A 1 80 ? -1.486 9.980 -4.636 1.00 94.94 80 PRO A C 1
ATOM 578 O O . PRO A 1 80 ? -2.373 10.514 -3.965 1.00 94.94 80 PRO A O 1
ATOM 581 N N . ALA A 1 81 ? -0.258 9.762 -4.158 1.00 94.50 81 ALA A N 1
ATOM 582 C CA . ALA A 1 81 ? 0.164 10.052 -2.783 1.00 94.50 81 ALA A CA 1
ATOM 583 C C . ALA A 1 81 ? -0.142 11.495 -2.337 1.00 94.50 81 ALA A C 1
ATOM 585 O O . ALA A 1 81 ? -0.532 11.728 -1.193 1.00 94.50 81 ALA A O 1
ATOM 586 N N . GLU A 1 82 ? -0.044 12.461 -3.249 1.00 94.69 82 GLU A N 1
ATOM 587 C CA . GLU A 1 82 ? -0.288 13.878 -2.985 1.00 94.69 82 GLU A CA 1
ATOM 588 C C . GLU A 1 82 ? -1.750 14.157 -2.619 1.00 94.69 82 GLU A C 1
ATOM 590 O O . GLU A 1 82 ? -2.013 14.994 -1.757 1.00 94.69 82 GLU A O 1
ATOM 595 N N . GLN A 1 83 ? -2.709 13.429 -3.209 1.00 94.75 83 GLN A N 1
ATOM 596 C CA . GLN A 1 83 ? -4.127 13.538 -2.834 1.00 94.75 83 GLN A CA 1
ATOM 597 C C . GLN A 1 83 ? -4.396 12.983 -1.432 1.00 94.75 83 GLN A C 1
ATOM 599 O O . GLN A 1 83 ? -5.342 13.413 -0.774 1.00 94.75 83 GLN A O 1
ATOM 604 N N . LEU A 1 84 ? -3.549 12.064 -0.965 1.00 92.88 84 LEU A N 1
ATOM 605 C CA . LEU A 1 84 ? -3.582 11.530 0.394 1.00 92.88 84 LEU A CA 1
ATOM 606 C C . LEU A 1 84 ? -2.813 12.414 1.393 1.00 92.88 84 LEU A C 1
ATOM 608 O O . LEU A 1 84 ? -2.830 12.134 2.590 1.00 92.88 84 LEU A O 1
ATOM 612 N N . GLY A 1 85 ? -2.132 13.470 0.927 1.00 94.69 85 GLY A N 1
ATOM 613 C CA . GLY A 1 85 ? -1.251 14.302 1.752 1.00 94.69 85 GLY A CA 1
ATOM 614 C C . GLY A 1 85 ? 0.023 13.579 2.204 1.00 94.69 85 GLY A C 1
ATOM 615 O O . GLY A 1 85 ? 0.603 13.939 3.229 1.00 94.69 85 GLY A O 1
ATOM 616 N N . LEU A 1 86 ? 0.445 12.545 1.472 1.00 94.94 86 LEU A N 1
ATOM 617 C CA . LEU A 1 86 ? 1.592 11.699 1.793 1.00 94.94 86 LEU A CA 1
ATOM 618 C C . LEU A 1 86 ? 2.735 11.914 0.797 1.00 94.94 86 LEU A C 1
ATOM 620 O O . LEU A 1 86 ? 2.533 12.331 -0.342 1.00 94.94 86 LEU A O 1
ATOM 624 N N . ALA A 1 87 ? 3.959 11.615 1.232 1.00 95.81 87 ALA A N 1
ATOM 625 C CA . ALA A 1 87 ? 5.121 11.672 0.355 1.00 95.81 87 ALA A CA 1
ATOM 626 C C . ALA A 1 87 ? 5.080 10.517 -0.669 1.00 95.81 87 ALA A C 1
ATOM 628 O O . ALA A 1 87 ? 4.846 9.376 -0.263 1.00 95.81 87 ALA A O 1
ATOM 629 N N . PRO A 1 88 ? 5.387 10.758 -1.960 1.00 94.88 88 PRO A N 1
ATOM 630 C CA . PRO A 1 88 ? 5.396 9.704 -2.981 1.00 94.88 88 PRO A CA 1
ATOM 631 C C . PRO A 1 88 ? 6.339 8.545 -2.645 1.00 94.88 88 PRO A C 1
ATOM 633 O O . PRO A 1 88 ? 6.012 7.388 -2.878 1.00 94.88 88 PRO A O 1
ATOM 636 N N . GLY A 1 89 ? 7.484 8.844 -2.025 1.00 95.19 89 GLY A N 1
ATOM 637 C CA . GLY A 1 89 ? 8.504 7.868 -1.633 1.00 95.19 89 GLY A CA 1
ATOM 638 C C . GLY A 1 89 ? 8.239 7.126 -0.320 1.00 95.19 89 GLY A C 1
ATOM 639 O O . GLY A 1 89 ? 9.206 6.735 0.332 1.00 95.19 89 GLY A O 1
ATOM 640 N N . LEU A 1 90 ? 6.978 6.972 0.107 1.00 94.38 90 LEU A N 1
ATOM 641 C CA . LEU A 1 90 ? 6.622 6.319 1.376 1.00 94.38 90 LEU A CA 1
ATOM 642 C C . LEU A 1 90 ? 7.222 4.905 1.498 1.00 94.38 90 LEU A C 1
ATOM 644 O O . LEU A 1 90 ? 7.718 4.549 2.565 1.00 94.38 90 LEU A O 1
ATOM 648 N N . TRP A 1 91 ? 7.218 4.132 0.405 1.00 93.62 91 TRP A N 1
ATOM 649 C CA . TRP A 1 91 ? 7.733 2.755 0.365 1.00 93.62 91 TRP A CA 1
ATOM 650 C C . TRP A 1 91 ? 9.132 2.635 -0.237 1.00 93.62 91 TRP A C 1
ATOM 652 O O . TRP A 1 91 ? 9.876 1.734 0.138 1.00 93.62 91 TRP A O 1
ATOM 662 N N . GLY A 1 92 ? 9.513 3.541 -1.143 1.00 91.19 92 GLY A N 1
ATOM 663 C CA . GLY A 1 92 ? 10.661 3.352 -2.042 1.00 91.19 92 GLY A CA 1
ATOM 664 C C . GLY A 1 92 ? 12.052 3.302 -1.411 1.00 91.19 92 GLY A C 1
ATOM 665 O O . GLY A 1 92 ? 13.043 3.114 -2.108 1.00 91.19 92 GLY A O 1
ATOM 666 N N . ARG A 1 93 ? 12.157 3.443 -0.087 1.00 94.00 93 ARG A N 1
ATOM 667 C CA . ARG A 1 93 ? 13.411 3.257 0.665 1.00 94.00 93 ARG A CA 1
ATOM 668 C C . ARG A 1 93 ? 13.451 1.960 1.477 1.00 94.00 93 ARG A C 1
ATOM 670 O O . ARG A 1 93 ? 14.438 1.721 2.170 1.00 94.00 93 ARG A O 1
ATOM 677 N N . SER A 1 94 ? 12.397 1.155 1.428 1.00 96.38 94 SER A N 1
ATOM 678 C CA . SER A 1 94 ? 12.268 -0.112 2.145 1.00 96.38 94 SER A CA 1
ATOM 679 C C . SER A 1 94 ? 12.348 -1.295 1.182 1.00 96.38 94 SER A C 1
ATOM 681 O O . SER A 1 94 ? 12.112 -1.140 -0.016 1.00 96.38 94 SER A O 1
ATOM 683 N N . SER A 1 95 ? 12.679 -2.473 1.720 1.00 97.06 95 SER A N 1
ATOM 684 C CA . SER A 1 95 ? 12.563 -3.731 0.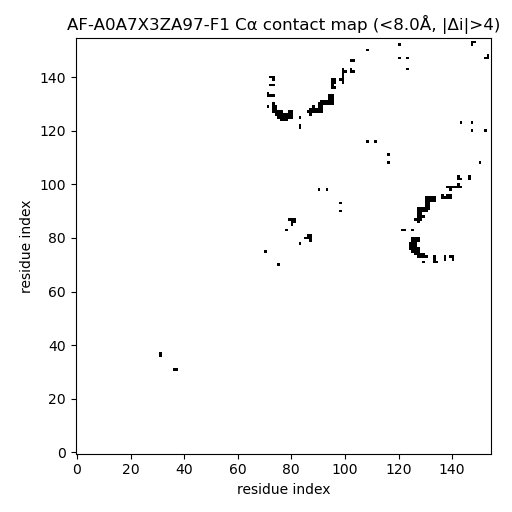980 1.00 97.06 95 SER A CA 1
ATOM 685 C C . SER A 1 95 ? 11.105 -4.192 0.932 1.00 97.06 95 SER A C 1
ATOM 687 O O . SER A 1 95 ? 10.340 -3.971 1.882 1.00 97.06 95 SER A O 1
ATOM 689 N N . ALA A 1 96 ? 10.726 -4.878 -0.142 1.00 96.81 96 ALA A N 1
ATOM 690 C CA . ALA A 1 96 ? 9.416 -5.494 -0.295 1.00 96.81 96 ALA A CA 1
ATOM 691 C C . ALA A 1 96 ? 9.141 -6.477 0.853 1.00 96.81 96 ALA A C 1
ATOM 693 O O . ALA A 1 96 ? 8.056 -6.474 1.435 1.00 96.81 96 ALA A O 1
ATOM 694 N N . ALA A 1 97 ? 10.148 -7.252 1.266 1.00 97.44 97 ALA A N 1
ATOM 695 C CA . ALA A 1 97 ? 10.039 -8.198 2.373 1.00 97.44 97 ALA A CA 1
ATOM 696 C C . ALA A 1 97 ? 9.749 -7.529 3.731 1.00 97.44 97 ALA A C 1
ATOM 698 O O . ALA A 1 97 ? 8.957 -8.053 4.522 1.00 97.44 97 ALA A O 1
ATOM 699 N N . ASP A 1 98 ? 10.374 -6.386 4.029 1.00 98.00 98 ASP A N 1
ATOM 700 C CA . ASP A 1 98 ? 10.139 -5.671 5.287 1.00 98.00 98 ASP A CA 1
ATOM 701 C C . ASP A 1 98 ? 8.754 -5.036 5.331 1.00 98.00 98 ASP A C 1
ATOM 703 O O . ASP A 1 98 ? 8.067 -5.128 6.352 1.00 98.00 98 ASP A O 1
ATOM 707 N N . LEU A 1 99 ? 8.320 -4.448 4.217 1.00 97.50 99 LEU A N 1
ATOM 708 C CA . LEU A 1 99 ? 6.985 -3.874 4.097 1.00 97.50 99 LEU A CA 1
ATOM 709 C C . LEU A 1 99 ? 5.900 -4.950 4.144 1.00 97.50 99 LEU A C 1
ATOM 711 O O . LEU A 1 99 ? 4.921 -4.790 4.871 1.00 97.50 99 LEU A O 1
ATOM 715 N N . ALA A 1 100 ? 6.097 -6.074 3.449 1.00 97.88 100 ALA A N 1
ATOM 716 C CA . ALA A 1 100 ? 5.194 -7.218 3.500 1.00 97.88 100 ALA A CA 1
ATOM 717 C C . ALA A 1 100 ? 5.018 -7.709 4.939 1.00 97.88 100 ALA A C 1
ATOM 719 O O . ALA A 1 100 ? 3.892 -7.875 5.409 1.00 97.88 100 ALA A O 1
ATOM 720 N N . ARG A 1 101 ? 6.122 -7.864 5.681 1.00 98.12 101 ARG A N 1
ATOM 721 C CA . ARG A 1 101 ? 6.086 -8.250 7.097 1.00 98.12 101 ARG A CA 1
ATOM 722 C C . ARG A 1 101 ? 5.328 -7.227 7.934 1.00 98.12 101 ARG A C 1
ATOM 724 O O . ARG A 1 101 ? 4.447 -7.615 8.693 1.00 98.12 101 ARG A O 1
ATOM 731 N N . ALA A 1 102 ? 5.633 -5.939 7.774 1.00 97.06 102 ALA A N 1
ATOM 732 C CA . ALA A 1 102 ? 4.964 -4.872 8.510 1.00 97.06 102 ALA A CA 1
ATOM 733 C C . ALA A 1 102 ? 3.444 -4.914 8.293 1.00 97.06 102 ALA A C 1
ATOM 735 O O . ALA A 1 102 ? 2.701 -4.974 9.271 1.00 97.06 102 ALA A O 1
ATOM 736 N N . VAL A 1 103 ? 2.992 -4.987 7.036 1.00 96.38 103 VAL A N 1
ATOM 737 C CA . VAL A 1 103 ? 1.568 -5.074 6.673 1.00 96.38 103 VAL A CA 1
ATOM 738 C C . VAL A 1 103 ? 0.911 -6.337 7.231 1.00 96.38 103 VAL A C 1
ATOM 740 O O . VAL A 1 103 ? -0.174 -6.254 7.804 1.00 96.38 103 VAL A O 1
ATOM 743 N N . SER A 1 104 ? 1.580 -7.485 7.124 1.00 95.88 104 SER A N 1
ATOM 744 C CA . SER A 1 104 ?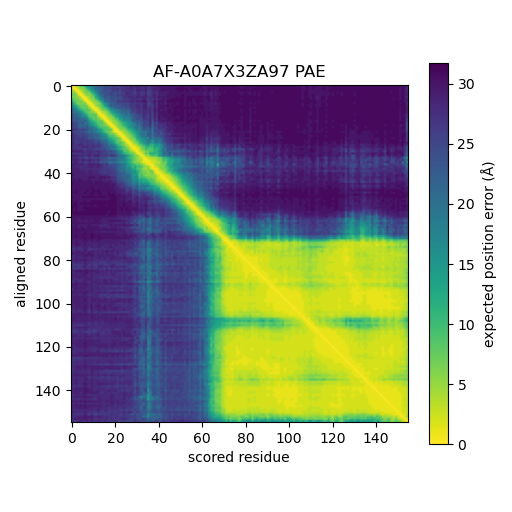 1.061 -8.779 7.595 1.00 95.88 104 SER A CA 1
ATOM 745 C C . SER A 1 104 ? 0.889 -8.834 9.115 1.00 95.88 104 SER A C 1
ATOM 747 O O . SER A 1 104 ? 0.045 -9.563 9.623 1.00 95.88 104 SER A O 1
ATOM 749 N N . THR A 1 105 ? 1.700 -8.070 9.851 1.00 95.62 105 THR A N 1
ATOM 750 C CA . THR A 1 105 ? 1.663 -8.013 11.322 1.00 95.62 105 THR A CA 1
ATOM 751 C C . THR A 1 105 ? 0.749 -6.922 11.877 1.00 95.62 105 THR A C 1
ATOM 753 O O . THR A 1 105 ? 0.6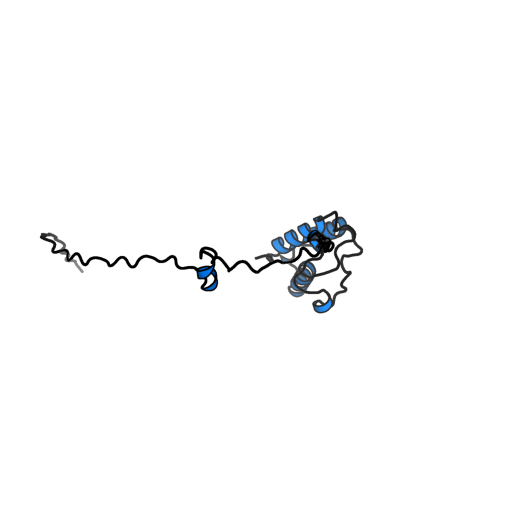53 -6.771 13.097 1.00 95.62 105 THR A O 1
ATOM 756 N N . LEU A 1 106 ? 0.078 -6.148 11.015 1.00 92.06 106 LEU A N 1
ATOM 757 C CA . LEU A 1 106 ? -0.878 -5.142 11.469 1.00 92.06 106 LEU A CA 1
ATOM 758 C C . LEU A 1 106 ? -2.027 -5.818 12.238 1.00 92.06 106 LEU A C 1
ATOM 760 O O . LEU A 1 106 ? -2.618 -6.770 11.723 1.00 92.06 106 LEU A O 1
ATOM 764 N N . PRO A 1 107 ? -2.401 -5.308 13.428 1.00 89.00 107 PRO A N 1
ATOM 765 C CA . PRO A 1 107 ? -3.519 -5.844 14.195 1.00 89.00 107 PRO A CA 1
ATOM 766 C C . PRO A 1 107 ? -4.805 -5.862 13.375 1.00 89.00 107 PRO A C 1
ATOM 768 O O . PRO A 1 107 ? -5.013 -4.993 12.522 1.00 89.00 107 PRO A O 1
ATOM 771 N N . ASP A 1 108 ? -5.699 -6.802 13.660 1.00 83.06 108 ASP A N 1
ATOM 772 C CA . ASP A 1 108 ? -7.014 -6.823 13.028 1.00 83.06 108 ASP A CA 1
ATOM 773 C C . ASP A 1 108 ? -7.755 -5.501 13.268 1.00 83.06 108 ASP A C 1
ATOM 775 O O . ASP A 1 108 ? -7.858 -4.993 14.388 1.00 83.06 108 ASP A O 1
ATOM 779 N N . GLY A 1 109 ? -8.269 -4.921 12.181 1.00 81.06 109 GLY A N 1
ATOM 780 C CA . GLY A 1 109 ? -8.920 -3.611 12.194 1.00 81.06 109 GLY A CA 1
ATOM 781 C C . GLY A 1 109 ? -10.289 -3.592 12.880 1.00 81.06 109 G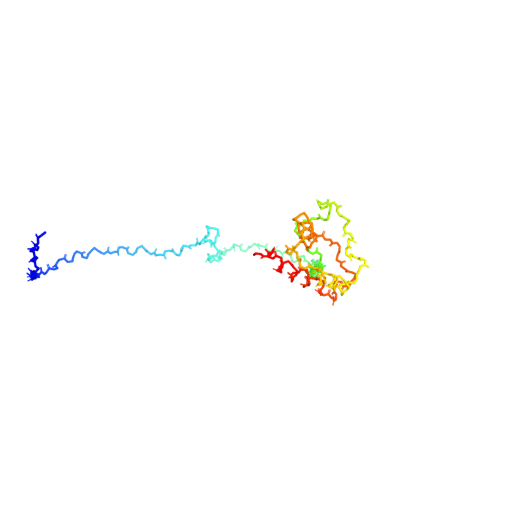LY A C 1
ATOM 782 O O . GLY A 1 109 ? -10.876 -2.520 13.012 1.00 81.06 109 GLY A O 1
ATOM 783 N N . SER A 1 110 ? -10.812 -4.737 13.339 1.00 83.50 110 SER A N 1
ATOM 784 C CA . SER A 1 110 ? -12.151 -4.845 13.942 1.00 83.50 110 SER A CA 1
ATOM 785 C C . SER A 1 110 ? -12.321 -3.976 15.191 1.00 83.50 110 SER A C 1
ATOM 787 O O . SER A 1 110 ? -13.409 -3.465 15.439 1.00 83.50 110 SER A O 1
ATOM 789 N N . ASN A 1 111 ? -11.238 -3.775 15.949 1.00 86.19 111 ASN A N 1
ATOM 790 C CA . ASN A 1 111 ? -11.218 -2.953 17.162 1.00 86.19 111 ASN A CA 1
ATOM 791 C C . ASN A 1 111 ? -10.596 -1.563 16.935 1.00 86.19 111 ASN A C 1
ATOM 793 O O . ASN A 1 111 ? -10.488 -0.773 17.874 1.00 86.19 111 ASN A O 1
ATOM 797 N N . ALA A 1 112 ? -10.154 -1.256 15.713 1.00 88.06 112 ALA A N 1
ATOM 798 C CA . ALA A 1 112 ? -9.544 0.025 15.387 1.00 88.06 112 ALA A CA 1
ATOM 799 C C . ALA A 1 112 ? -10.614 1.115 15.171 1.00 88.06 112 ALA A C 1
ATOM 801 O O . ALA A 1 112 ? -11.694 0.835 14.644 1.00 88.06 112 ALA A O 1
ATOM 802 N N . PRO A 1 113 ? -10.327 2.387 15.512 1.00 94.19 113 PRO A N 1
ATOM 803 C CA . PRO A 1 113 ? -11.219 3.493 15.189 1.00 94.19 113 PRO A CA 1
ATOM 804 C C . PRO A 1 113 ? -11.495 3.580 13.676 1.00 94.19 113 PRO A C 1
ATOM 806 O O . PRO A 1 113 ? -10.571 3.390 12.878 1.00 94.19 113 PRO A O 1
ATOM 809 N N . PRO A 1 114 ? -12.709 3.971 13.242 1.00 92.25 114 PRO A N 1
ATOM 810 C CA . PRO A 1 114 ? -13.047 4.056 11.817 1.00 92.25 114 PRO A CA 1
ATOM 811 C C . PRO A 1 114 ? -12.109 4.956 11.001 1.00 92.25 114 PRO A C 1
ATOM 813 O O . PRO A 1 114 ? -11.832 4.673 9.837 1.00 92.25 114 PRO A O 1
ATOM 816 N N . ALA A 1 115 ? -11.596 6.031 11.610 1.00 93.56 115 ALA A N 1
ATOM 817 C CA . ALA A 1 115 ? -10.639 6.931 10.971 1.00 93.56 115 ALA A CA 1
ATOM 818 C C . ALA A 1 115 ? -9.303 6.237 10.654 1.00 93.56 115 ALA A C 1
ATOM 820 O O . ALA A 1 115 ? -8.754 6.450 9.576 1.00 93.56 115 ALA A O 1
ATOM 821 N N . LEU A 1 116 ? -8.822 5.368 11.549 1.00 92.50 116 LEU A N 1
ATOM 822 C CA . LEU A 1 116 ? -7.592 4.604 11.342 1.00 92.50 116 LEU A CA 1
ATOM 823 C C . LEU A 1 116 ? -7.771 3.560 10.237 1.00 92.50 116 LEU A C 1
ATOM 825 O O . LEU A 1 116 ? -6.919 3.457 9.363 1.00 92.50 116 LEU A O 1
ATOM 829 N N . ASN A 1 117 ? -8.897 2.841 10.224 1.00 92.50 117 ASN A N 1
ATOM 830 C CA . ASN A 1 117 ? -9.200 1.886 9.153 1.00 92.50 117 ASN A CA 1
ATOM 831 C C . ASN A 1 117 ? -9.332 2.574 7.791 1.00 92.50 117 ASN A C 1
ATOM 833 O O . ASN A 1 117 ? -8.829 2.065 6.791 1.00 92.50 117 ASN A O 1
ATOM 837 N N . ARG A 1 118 ? -9.968 3.756 7.748 1.00 92.75 118 ARG A N 1
ATOM 838 C CA . ARG A 1 118 ? -10.015 4.586 6.537 1.00 92.75 118 ARG A CA 1
ATOM 839 C C . ARG A 1 118 ? -8.607 4.940 6.077 1.00 92.75 118 ARG A C 1
ATOM 841 O O . ARG A 1 118 ? -8.276 4.628 4.944 1.00 92.75 118 ARG A O 1
ATOM 848 N N . PHE A 1 119 ? -7.791 5.505 6.960 1.00 93.31 119 PHE A N 1
ATOM 849 C CA . PHE A 1 119 ? -6.427 5.886 6.620 1.00 93.31 119 PHE A CA 1
ATOM 850 C C . PHE A 1 119 ? -5.595 4.692 6.136 1.00 93.31 119 PHE A C 1
ATOM 852 O O . PHE A 1 119 ? -4.937 4.784 5.108 1.00 93.31 119 PHE A O 1
ATOM 859 N N . LEU A 1 120 ? -5.666 3.550 6.824 1.00 93.88 120 LEU A N 1
ATOM 860 C CA . LEU A 1 120 ? -4.926 2.352 6.437 1.00 93.88 120 LEU A CA 1
ATOM 861 C C . LEU A 1 120 ? -5.346 1.845 5.053 1.00 93.88 120 LEU A C 1
ATOM 863 O O . LEU A 1 120 ? -4.487 1.520 4.239 1.00 93.88 120 LEU A O 1
ATOM 867 N N . ARG A 1 121 ? -6.650 1.804 4.759 1.00 94.31 121 ARG A N 1
ATOM 868 C CA . ARG A 1 121 ? -7.138 1.462 3.417 1.00 94.31 121 ARG A CA 1
ATOM 869 C C . ARG A 1 121 ? -6.621 2.456 2.377 1.00 94.31 121 ARG A C 1
ATOM 871 O O . ARG A 1 121 ? -6.158 2.029 1.324 1.00 94.31 121 ARG A O 1
ATOM 878 N N . ASP A 1 122 ? -6.688 3.752 2.659 1.00 95.06 122 ASP A N 1
ATOM 879 C CA . ASP A 1 122 ? -6.256 4.790 1.720 1.00 95.06 122 ASP A CA 1
ATOM 880 C C . ASP A 1 122 ? -4.744 4.655 1.429 1.00 95.06 122 ASP A C 1
ATOM 882 O O . ASP A 1 122 ? -4.326 4.668 0.275 1.00 95.06 122 ASP A O 1
ATOM 886 N N . VAL A 1 123 ? -3.927 4.374 2.450 1.00 95.06 123 VAL A N 1
ATOM 887 C CA . VAL A 1 123 ? -2.492 4.067 2.309 1.00 95.06 123 VAL A CA 1
ATOM 888 C C . VAL A 1 123 ? -2.250 2.785 1.502 1.00 95.06 123 VAL A C 1
ATOM 890 O O . VAL A 1 123 ? -1.397 2.768 0.621 1.00 95.06 123 VAL A O 1
ATOM 893 N N . LEU A 1 124 ? -2.991 1.705 1.763 1.00 94.75 124 LEU A N 1
ATOM 894 C CA . LEU A 1 124 ? -2.803 0.423 1.068 1.00 94.75 124 LEU A CA 1
ATOM 895 C C . LEU A 1 124 ? -3.298 0.444 -0.386 1.00 94.75 124 LEU A C 1
ATOM 897 O O . LEU A 1 124 ? -2.806 -0.336 -1.200 1.00 94.75 124 LEU A O 1
ATOM 901 N N . THR A 1 125 ? -4.236 1.330 -0.724 1.00 94.81 125 THR A N 1
ATOM 902 C CA . THR A 1 125 ? -4.763 1.513 -2.090 1.00 94.81 125 THR A CA 1
ATOM 903 C C . THR A 1 125 ? -4.110 2.666 -2.855 1.00 94.81 125 THR A C 1
ATOM 905 O O . THR A 1 125 ? -4.312 2.782 -4.065 1.00 94.81 125 THR A O 1
ATOM 908 N N . GLY A 1 126 ? -3.316 3.502 -2.187 1.00 95.19 126 GLY A N 1
ATOM 909 C CA . GLY A 1 126 ? -2.620 4.628 -2.799 1.00 95.19 126 GLY A CA 1
ATOM 910 C C . GLY A 1 126 ? -1.508 4.209 -3.764 1.00 95.19 126 GLY A C 1
ATOM 911 O O . GLY A 1 126 ? -0.945 3.114 -3.679 1.00 95.19 126 GLY A O 1
ATOM 912 N N . LYS A 1 127 ? -1.198 5.109 -4.698 1.00 94.88 127 LYS A N 1
ATOM 913 C CA . LYS A 1 127 ? -0.089 5.015 -5.645 1.00 94.88 127 LYS A CA 1
ATOM 914 C C . LYS A 1 127 ? 1.130 5.723 -5.056 1.00 94.88 127 LYS A C 1
ATOM 916 O O . LYS A 1 127 ? 1.096 6.933 -4.833 1.00 94.88 127 LYS A O 1
ATOM 921 N N . PHE A 1 128 ? 2.200 4.966 -4.859 1.00 95.19 128 PHE A N 1
ATOM 922 C CA . PHE A 1 128 ? 3.470 5.414 -4.291 1.00 95.19 128 PHE A CA 1
ATOM 923 C C . PHE A 1 128 ? 4.630 4.883 -5.135 1.00 95.19 128 PHE A C 1
ATOM 925 O O . PHE A 1 128 ? 4.442 3.971 -5.940 1.00 95.19 128 PHE A O 1
ATOM 932 N N . GLU A 1 129 ? 5.825 5.428 -4.920 1.00 95.00 129 GLU A N 1
ATOM 933 C CA . GLU A 1 129 ? 7.051 4.847 -5.461 1.00 95.00 129 GLU A CA 1
ATOM 934 C C . GLU A 1 129 ? 7.228 3.431 -4.889 1.00 95.00 129 GLU A C 1
ATOM 936 O O . GLU A 1 129 ? 7.125 3.263 -3.664 1.00 95.00 129 GLU A O 1
ATOM 941 N N . PRO A 1 130 ? 7.454 2.414 -5.736 1.00 95.00 130 PRO A N 1
ATOM 942 C CA . PRO A 1 130 ? 7.557 1.032 -5.292 1.00 95.00 130 PRO A CA 1
ATOM 943 C C . PRO A 1 130 ? 8.802 0.804 -4.412 1.00 95.00 130 PRO A C 1
ATOM 945 O O . PRO A 1 130 ? 9.750 1.587 -4.485 1.00 95.00 130 PRO A O 1
ATOM 948 N N . PRO A 1 131 ? 8.826 -0.269 -3.595 1.00 95.62 131 PRO A N 1
ATOM 949 C CA . PRO A 1 131 ? 10.005 -0.701 -2.836 1.00 95.62 131 PRO A CA 1
ATOM 950 C C . PRO A 1 131 ? 11.269 -0.827 -3.700 1.00 95.62 131 PRO A C 1
ATOM 952 O O . PRO A 1 131 ? 11.190 -1.069 -4.905 1.00 95.62 131 PRO A O 1
ATOM 955 N N . ILE A 1 132 ? 12.444 -0.729 -3.070 1.00 94.56 132 ILE A N 1
ATOM 956 C CA . ILE A 1 132 ? 13.742 -0.687 -3.774 1.00 94.56 132 ILE A CA 1
ATOM 957 C C . ILE A 1 132 ? 14.022 -1.931 -4.638 1.00 94.56 132 ILE A C 1
ATOM 959 O O . ILE A 1 132 ? 14.777 -1.871 -5.605 1.00 94.56 132 ILE A O 1
ATOM 963 N N . ASP A 1 133 ? 13.413 -3.058 -4.288 1.00 94.00 133 ASP A N 1
ATOM 964 C CA . ASP A 1 133 ? 13.566 -4.384 -4.881 1.00 94.00 133 ASP A CA 1
ATOM 965 C C . ASP A 1 133 ? 12.278 -4.893 -5.558 1.00 94.00 133 ASP A C 1
ATOM 967 O O . ASP A 1 133 ? 12.198 -6.059 -5.938 1.00 94.00 133 ASP A O 1
ATOM 971 N N . ALA A 1 134 ? 11.296 -4.019 -5.806 1.00 91.00 134 ALA A N 1
ATOM 972 C CA . ALA A 1 134 ? 9.999 -4.383 -6.395 1.00 91.00 134 ALA A CA 1
ATOM 973 C C . ALA A 1 134 ? 10.067 -4.964 -7.821 1.00 91.00 134 ALA A C 1
ATOM 975 O O . ALA A 1 134 ? 9.096 -5.531 -8.314 1.00 91.00 134 ALA A O 1
ATOM 976 N N . ALA A 1 135 ? 11.200 -4.804 -8.513 1.00 87.69 135 ALA A N 1
ATOM 977 C CA . ALA A 1 135 ? 11.429 -5.421 -9.820 1.00 87.69 135 ALA A CA 1
ATOM 978 C C . ALA A 1 135 ? 11.698 -6.935 -9.733 1.00 87.69 135 ALA A C 1
ATOM 980 O O . ALA A 1 135 ? 11.594 -7.632 -10.739 1.00 87.69 135 ALA A O 1
ATOM 981 N N . ILE A 1 136 ? 12.080 -7.435 -8.554 1.00 89.75 136 ILE A N 1
ATOM 982 C CA . ILE A 1 136 ? 12.478 -8.833 -8.333 1.00 89.75 136 ILE A CA 1
ATOM 983 C C . ILE A 1 136 ? 11.699 -9.516 -7.201 1.00 89.75 136 ILE A C 1
ATOM 985 O O . ILE A 1 136 ? 11.800 -10.733 -7.059 1.00 89.75 136 ILE A O 1
ATOM 989 N N . ASP A 1 137 ? 10.947 -8.759 -6.398 1.00 90.81 137 ASP A N 1
ATOM 990 C CA . ASP A 1 137 ? 10.195 -9.254 -5.246 1.00 90.81 137 ASP A CA 1
ATOM 991 C C . ASP A 1 137 ? 8.807 -8.601 -5.174 1.00 90.81 137 ASP A C 1
ATOM 993 O O . ASP A 1 137 ? 8.685 -7.399 -4.955 1.00 90.81 137 ASP A O 1
ATOM 997 N N . ASP A 1 138 ? 7.760 -9.406 -5.340 1.00 92.38 138 ASP A N 1
ATOM 998 C CA . ASP A 1 138 ? 6.352 -8.998 -5.356 1.00 92.38 138 ASP A CA 1
ATOM 999 C C . ASP A 1 138 ? 5.633 -9.241 -4.016 1.00 92.38 138 ASP A C 1
ATOM 1001 O O . ASP A 1 138 ? 4.417 -9.057 -3.898 1.00 92.38 138 ASP A O 1
ATOM 1005 N N . ARG A 1 139 ? 6.362 -9.640 -2.966 1.00 95.62 139 ARG A N 1
ATOM 1006 C CA . ARG A 1 139 ? 5.762 -9.983 -1.667 1.00 95.62 139 ARG A CA 1
ATOM 1007 C C . ARG A 1 139 ? 5.005 -8.826 -1.028 1.00 95.62 139 ARG A C 1
ATOM 1009 O O . ARG A 1 139 ? 4.021 -9.070 -0.328 1.00 95.62 139 ARG A O 1
ATOM 1016 N N . PHE A 1 140 ? 5.442 -7.582 -1.237 1.00 96.75 140 PHE A N 1
ATOM 1017 C CA . PHE A 1 140 ? 4.721 -6.423 -0.710 1.00 96.75 140 PHE A CA 1
ATOM 1018 C C . PHE A 1 140 ? 3.358 -6.265 -1.381 1.00 96.75 140 PHE A C 1
ATOM 1020 O O . PHE A 1 140 ? 2.360 -6.068 -0.682 1.00 96.75 140 PHE A O 1
ATOM 1027 N N . PHE A 1 141 ? 3.295 -6.443 -2.699 1.00 95.12 141 PHE A N 1
ATOM 1028 C CA . PHE A 1 141 ? 2.056 -6.372 -3.459 1.00 95.12 141 PHE A CA 1
ATOM 1029 C C . PHE A 1 141 ? 1.046 -7.397 -2.944 1.00 95.12 141 PHE A C 1
ATOM 1031 O O . PHE A 1 141 ? -0.077 -7.034 -2.590 1.00 95.12 141 PHE A O 1
ATOM 1038 N N . LEU A 1 142 ? 1.460 -8.659 -2.807 1.00 96.00 142 LEU A N 1
ATOM 1039 C CA . LEU A 1 142 ? 0.591 -9.722 -2.295 1.00 96.00 142 LEU A CA 1
ATOM 1040 C C . LEU A 1 142 ? 0.123 -9.436 -0.863 1.00 96.00 142 LEU A C 1
ATOM 1042 O O . LEU A 1 142 ? -1.073 -9.500 -0.590 1.00 96.00 142 LEU A O 1
ATOM 1046 N N . ALA A 1 143 ? 1.023 -9.000 0.023 1.00 97.12 143 ALA A N 1
ATOM 1047 C CA . ALA A 1 143 ? 0.660 -8.638 1.393 1.00 97.12 143 ALA A CA 1
ATOM 1048 C C . ALA A 1 143 ? -0.359 -7.484 1.454 1.00 97.12 143 ALA A C 1
ATOM 1050 O O . ALA A 1 143 ? -1.244 -7.480 2.315 1.00 97.12 143 ALA A O 1
ATOM 1051 N N . ARG A 1 144 ? -0.276 -6.504 0.542 1.00 95.25 144 ARG A N 1
ATOM 1052 C CA . ARG A 1 144 ? -1.278 -5.431 0.427 1.00 95.25 144 ARG A CA 1
ATOM 1053 C C . ARG A 1 144 ? -2.638 -5.984 0.021 1.00 95.25 144 ARG A C 1
ATOM 1055 O O . ARG A 1 144 ? -3.637 -5.613 0.637 1.00 95.25 144 ARG A O 1
ATOM 1062 N N . ILE A 1 145 ? -2.680 -6.851 -0.989 1.00 95.31 145 ILE A N 1
ATOM 1063 C CA . ILE A 1 145 ? -3.918 -7.468 -1.480 1.00 95.31 145 ILE A CA 1
ATOM 1064 C C . ILE A 1 145 ? -4.555 -8.324 -0.385 1.00 95.31 145 ILE A C 1
ATOM 1066 O O . ILE A 1 145 ? -5.724 -8.116 -0.065 1.00 95.31 145 ILE A O 1
ATOM 1070 N N . ASP A 1 146 ? -3.783 -9.193 0.265 1.00 95.56 146 ASP A N 1
ATOM 1071 C CA . ASP A 1 146 ? -4.250 -10.027 1.376 1.00 95.56 146 ASP A CA 1
ATOM 1072 C C . ASP A 1 146 ? -4.809 -9.176 2.517 1.00 95.56 146 ASP A C 1
ATOM 1074 O O . ASP A 1 146 ? -5.881 -9.457 3.065 1.00 95.56 146 ASP A O 1
ATOM 1078 N N . ARG A 1 147 ? -4.134 -8.068 2.845 1.00 94.81 147 ARG A N 1
ATOM 1079 C CA . ARG A 1 147 ? -4.622 -7.153 3.872 1.00 94.81 147 ARG A CA 1
ATOM 1080 C C . ARG A 1 147 ? -5.921 -6.475 3.449 1.00 94.81 147 ARG A C 1
ATOM 1082 O O . ARG A 1 147 ? -6.853 -6.421 4.248 1.00 94.81 147 ARG A O 1
ATOM 1089 N N . LEU A 1 148 ? -6.025 -5.984 2.218 1.00 94.12 148 LEU A N 1
ATOM 1090 C CA . LEU A 1 148 ? -7.256 -5.377 1.704 1.00 94.12 148 LEU A CA 1
ATOM 1091 C C . LEU A 1 148 ? -8.419 -6.383 1.660 1.00 94.12 148 LEU A C 1
ATOM 1093 O O . LEU A 1 148 ? -9.538 -6.011 2.018 1.00 94.12 148 LEU A O 1
ATOM 1097 N N . LEU A 1 149 ? -8.157 -7.650 1.318 1.00 93.25 149 LEU A N 1
ATOM 1098 C CA . LEU A 1 149 ? -9.133 -8.743 1.390 1.00 93.25 149 LEU A CA 1
ATOM 1099 C C . LEU A 1 149 ? -9.596 -8.983 2.827 1.00 93.25 149 LEU A C 1
ATOM 1101 O O . LEU A 1 149 ? -10.798 -9.020 3.080 1.00 93.25 149 LEU A O 1
ATOM 1105 N N . SER A 1 150 ? -8.666 -9.073 3.783 1.00 91.69 150 SER A N 1
ATOM 1106 C CA . SER A 1 150 ? -8.997 -9.287 5.201 1.00 91.69 150 SER A CA 1
ATOM 1107 C C . SER A 1 150 ? -9.865 -8.169 5.790 1.00 91.69 150 SER A C 1
ATOM 1109 O O . SER A 1 150 ? -10.678 -8.407 6.679 1.00 91.69 150 SER A O 1
ATOM 1111 N N . MET A 1 151 ? -9.731 -6.948 5.262 1.00 90.00 151 MET A N 1
ATOM 1112 C CA . MET A 1 151 ? -10.545 -5.795 5.648 1.00 90.00 151 MET A CA 1
ATOM 1113 C C . MET A 1 151 ? -11.870 -5.694 4.865 1.00 90.00 151 MET A C 1
ATOM 1115 O O . MET A 1 151 ? -12.661 -4.793 5.140 1.00 90.00 151 MET A O 1
ATOM 1119 N N . GLY A 1 152 ? -12.123 -6.571 3.885 1.00 89.75 152 GLY A N 1
ATOM 1120 C CA . GLY A 1 152 ? -13.326 -6.543 3.042 1.00 89.75 152 GLY A CA 1
ATOM 1121 C C . GLY A 1 152 ? -13.361 -5.389 2.031 1.00 89.75 152 GLY A C 1
ATOM 1122 O O . GLY A 1 152 ? -14.434 -4.877 1.713 1.00 89.75 152 GLY A O 1
ATOM 1123 N N . HIS A 1 153 ? -12.197 -4.935 1.557 1.00 84.81 153 HIS A N 1
ATOM 1124 C CA . HIS A 1 153 ? -12.049 -3.742 0.712 1.00 84.81 153 HIS A CA 1
ATOM 1125 C C . HIS A 1 153 ? -11.709 -4.022 -0.764 1.00 84.81 153 HIS A C 1
ATOM 1127 O O . HIS A 1 153 ? -11.456 -3.074 -1.504 1.00 84.81 153 HIS A O 1
ATOM 1133 N N . LEU A 1 154 ? -11.737 -5.280 -1.208 1.00 77.94 154 LEU A N 1
ATOM 1134 C CA . LEU A 1 154 ? -11.638 -5.663 -2.623 1.00 77.94 154 LEU A CA 1
ATOM 1135 C C . LEU A 1 154 ? -12.975 -6.276 -3.067 1.00 77.94 154 LEU A C 1
ATOM 1137 O O . LEU A 1 154 ? -13.539 -7.085 -2.328 1.00 77.94 154 LEU A O 1
ATOM 1141 N N . GLN A 1 155 ? -13.498 -5.832 -4.215 1.00 61.12 155 GLN A N 1
ATOM 1142 C CA . GLN A 1 155 ? -14.825 -6.165 -4.758 1.00 61.12 155 GLN A CA 1
ATOM 1143 C C . GLN A 1 155 ? -14.723 -6.543 -6.230 1.00 61.12 155 GLN A C 1
ATOM 1145 O O . GLN A 1 155 ? -13.879 -5.923 -6.917 1.00 61.12 155 GLN A O 1
#

pLDDT: mean 76.9, std 18.56, range [36.38, 98.12]

Secondary structure (DSSP, 8-state):
--------------------------------SSGGGGGTTSPPP----------------------GGGS-GGG--SEEGGGGT--TTSSTTS-HHHHHHHHHTSPPGGGS-HHHHHHHHHHHHEE-PPPTTTTT--HHHHHHHHHHHHTT---

Sequence (155 aa):
MAASSAFMKLARGLFVAQFLLPAAWASDQPLSAIDWLSNSVAPPQAEPAQNDVTPLAALPSEIAVLPLDGNTPDGVGLQPAEQLGLAPGLWGRSSAADLARAVSTLPDGSNAPPALNRFLRDVLTGKFEPPIDAAIDDRFFLARIDRLLSMGHLQ

Solvent-accessible surface area (backbone atoms only — not comparable to full-atom values): 10253 Å² total; per-residue (Å²): 136,84,88,88,88,88,87,84,89,84,93,83,88,88,83,88,82,82,80,81,70,81,77,77,76,71,78,80,67,77,79,60,91,44,82,80,60,68,65,75,76,58,75,83,75,84,70,79,82,77,78,78,77,72,80,69,85,66,70,80,71,84,80,83,78,77,70,83,81,78,65,40,74,51,45,52,52,83,43,56,21,68,84,73,76,43,66,45,60,76,42,34,85,37,50,22,66,59,50,18,50,54,56,68,67,54,74,76,61,89,82,49,56,71,68,56,52,49,49,52,50,51,62,66,41,28,21,35,42,36,27,71,44,35,90,83,39,60,54,29,43,52,31,42,52,54,48,35,50,76,70,69,73,68,134